Protein AF-A0A484MIZ3-F1 (afdb_monomer_lite)

Foldseek 3Di:
DVVLVVVLVVCLVVVDQWDFDKDFPCCCVPPVNVNVVVSVVSLVVSQWDFDFDWAAPCVPPVDDDPDRRRMGTGTGIGRPDPDD

Structure (mmCIF, N/CA/C/O backbone):
data_AF-A0A484MIZ3-F1
#
_entry.id   AF-A0A484MIZ3-F1
#
loop_
_atom_site.group_PDB
_atom_site.id
_atom_site.type_symbol
_atom_site.label_atom_id
_atom_site.label_alt_id
_atom_site.label_comp_id
_atom_site.label_asym_id
_atom_site.label_entity_id
_atom_site.label_seq_id
_atom_site.pdbx_PDB_ins_code
_atom_site.Cartn_x
_atom_site.Cartn_y
_atom_site.Cartn_z
_atom_site.occupancy
_atom_site.B_iso_or_equiv
_atom_site.auth_seq_id
_atom_site.auth_comp_id
_atom_site.auth_asym_id
_atom_site.auth_atom_id
_atom_site.pdbx_PDB_model_num
ATOM 1 N N . MET A 1 1 ? -0.277 7.754 -11.933 1.00 49.34 1 MET A N 1
ATOM 2 C CA . MET A 1 1 ? -0.101 8.884 -11.001 1.00 49.34 1 MET A CA 1
ATOM 3 C C . MET A 1 1 ? -1.391 9.668 -10.755 1.00 49.34 1 MET A C 1
ATOM 5 O O . MET A 1 1 ? -1.741 9.803 -9.596 1.00 49.34 1 MET A O 1
ATOM 9 N N . HIS A 1 2 ? -2.144 10.140 -11.767 1.00 48.66 2 HIS A N 1
ATOM 10 C CA . HIS A 1 2 ? -3.430 10.831 -11.503 1.00 48.66 2 HIS A CA 1
ATOM 11 C C . HIS A 1 2 ? -4.560 9.892 -11.016 1.00 48.66 2 HIS A C 1
ATOM 13 O O . HIS A 1 2 ? -5.411 10.308 -10.241 1.00 48.66 2 HIS A O 1
ATOM 19 N N . ASN A 1 3 ? -4.531 8.606 -11.388 1.00 57.50 3 ASN A N 1
ATOM 20 C CA . ASN A 1 3 ? -5.565 7.635 -10.992 1.00 57.50 3 ASN A CA 1
ATOM 21 C C . ASN A 1 3 ? -5.391 7.067 -9.569 1.00 57.50 3 ASN A C 1
ATOM 23 O O . ASN A 1 3 ? -6.353 6.576 -8.986 1.00 57.50 3 ASN A O 1
ATOM 27 N N . ASP A 1 4 ? -4.189 7.141 -8.990 1.00 59.22 4 ASP A N 1
ATOM 28 C CA . ASP A 1 4 ? -3.864 6.440 -7.738 1.00 59.22 4 ASP A CA 1
ATOM 29 C C . ASP A 1 4 ? -4.392 7.190 -6.499 1.00 59.22 4 ASP A C 1
ATOM 31 O O . ASP A 1 4 ? -4.834 6.577 -5.529 1.00 59.22 4 ASP A O 1
ATOM 35 N N . LEU A 1 5 ? -4.437 8.526 -6.563 1.00 62.69 5 LEU A N 1
ATOM 36 C CA . LEU A 1 5 ? -5.008 9.373 -5.507 1.00 62.69 5 LEU A CA 1
ATOM 37 C C . LEU A 1 5 ? -6.543 9.277 -5.450 1.00 62.69 5 LEU A C 1
ATOM 39 O O . LEU A 1 5 ? -7.126 9.363 -4.372 1.00 62.69 5 LEU A O 1
ATOM 43 N N . VAL A 1 6 ? -7.196 9.036 -6.593 1.00 69.81 6 VAL A N 1
ATOM 44 C CA . VAL A 1 6 ? -8.652 8.810 -6.669 1.00 69.81 6 VAL A CA 1
ATOM 45 C C . VAL A 1 6 ? -9.037 7.475 -6.022 1.00 69.81 6 VAL A C 1
ATOM 47 O O . VAL A 1 6 ? -10.092 7.358 -5.403 1.00 69.81 6 VAL A O 1
ATOM 50 N N . ALA A 1 7 ? -8.172 6.461 -6.110 1.00 73.69 7 ALA A N 1
ATOM 51 C CA . ALA A 1 7 ? -8.409 5.188 -5.438 1.00 73.69 7 ALA A CA 1
ATOM 52 C C . ALA A 1 7 ? -8.367 5.330 -3.906 1.00 73.69 7 ALA A C 1
ATOM 54 O O . ALA A 1 7 ? -9.205 4.750 -3.218 1.00 73.69 7 ALA A O 1
ATOM 55 N N . LEU A 1 8 ? -7.440 6.128 -3.362 1.00 82.19 8 LEU A N 1
ATOM 56 C CA . LEU A 1 8 ? -7.345 6.353 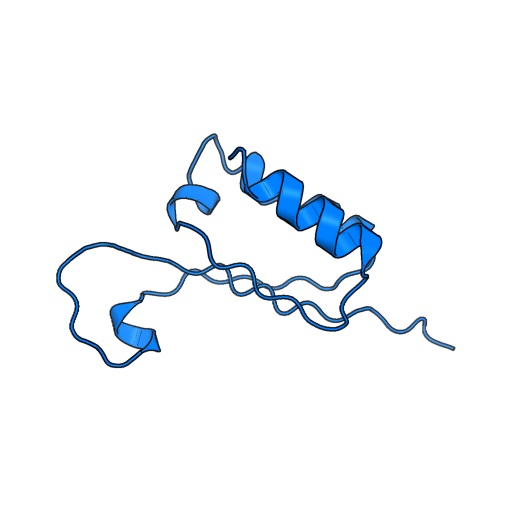-1.914 1.00 82.19 8 LEU A CA 1
ATOM 57 C C . LEU A 1 8 ? -8.572 7.078 -1.351 1.00 82.19 8 LEU A C 1
ATOM 59 O O . LEU A 1 8 ? -9.072 6.671 -0.304 1.00 82.19 8 LEU A O 1
ATOM 63 N N . SER A 1 9 ? -9.110 8.080 -2.054 1.00 83.50 9 SER A N 1
ATOM 64 C CA . SER A 1 9 ? -10.329 8.772 -1.606 1.00 83.50 9 SER A CA 1
ATOM 65 C C . SER A 1 9 ? -11.557 7.855 -1.618 1.00 83.50 9 SER A C 1
ATOM 67 O O . SER A 1 9 ? -12.391 7.916 -0.714 1.00 83.50 9 SER A O 1
ATOM 69 N N . PHE A 1 10 ? -11.645 6.937 -2.586 1.00 84.38 10 PHE A N 1
ATOM 70 C CA . PHE A 1 10 ? -12.683 5.905 -2.601 1.00 84.38 10 PHE A CA 1
ATOM 71 C C . PHE A 1 10 ? -12.564 4.963 -1.393 1.00 84.38 10 PHE A C 1
ATOM 73 O O . PHE A 1 10 ? -13.558 4.652 -0.735 1.00 84.38 10 PHE A O 1
ATOM 80 N N . VAL A 1 11 ? -11.346 4.523 -1.069 1.00 84.75 11 VAL A N 1
ATOM 81 C CA . VAL A 1 11 ? -11.080 3.646 0.082 1.00 84.75 11 VAL A CA 1
ATOM 82 C C . VAL A 1 11 ? -11.395 4.349 1.399 1.00 84.75 11 VAL A C 1
ATOM 84 O O . VAL A 1 11 ? -11.997 3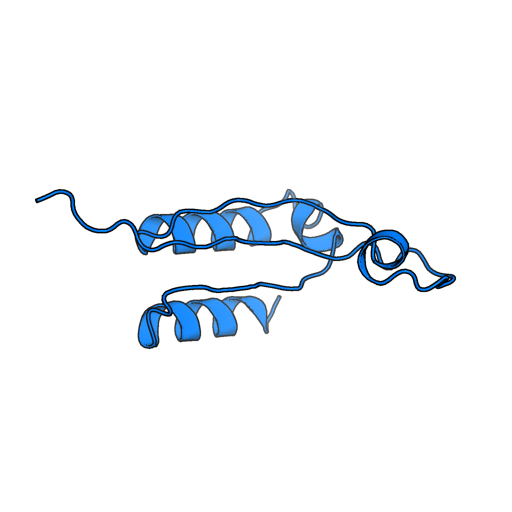.742 2.286 1.00 84.75 11 VAL A O 1
ATOM 87 N N . GLU A 1 12 ? -11.042 5.626 1.515 1.00 85.12 12 GLU A N 1
ATOM 88 C CA . GLU A 1 12 ? -11.338 6.436 2.691 1.00 85.12 12 GLU A CA 1
ATOM 89 C C . GLU A 1 12 ? -12.844 6.582 2.920 1.00 85.12 12 GLU A C 1
ATOM 91 O O . GLU A 1 12 ? -13.309 6.404 4.048 1.00 85.12 12 GLU A O 1
ATOM 96 N N . TYR A 1 13 ? -13.599 6.847 1.849 1.00 86.88 13 TYR A N 1
ATOM 97 C CA . TYR A 1 13 ? -15.044 7.044 1.905 1.00 86.88 13 TYR A CA 1
ATOM 98 C C . TYR A 1 13 ? -15.804 5.743 2.189 1.00 86.88 13 TYR A C 1
ATOM 100 O O . TYR A 1 13 ? -16.610 5.678 3.116 1.00 86.88 13 TYR A O 1
ATOM 108 N N . PHE A 1 14 ? -15.549 4.685 1.413 1.00 86.81 14 PHE A N 1
ATOM 109 C CA . PHE A 1 14 ? -16.317 3.439 1.513 1.00 86.81 14 PHE A CA 1
ATOM 110 C C . PHE A 1 14 ? -15.829 2.502 2.621 1.00 86.81 14 PHE A C 1
ATOM 112 O O . PHE A 1 14 ? -16.558 1.586 3.003 1.00 86.81 14 PHE A O 1
ATOM 119 N N . ARG A 1 15 ? -14.605 2.698 3.128 1.00 84.69 15 ARG A N 1
ATOM 120 C CA . ARG A 1 15 ? -13.959 1.837 4.134 1.00 84.69 15 ARG A CA 1
ATOM 121 C C . ARG A 1 15 ? -14.172 0.334 3.866 1.00 84.69 15 ARG A C 1
ATOM 123 O O . ARG A 1 15 ? -14.646 -0.385 4.756 1.00 84.69 15 ARG A O 1
ATOM 130 N N . PRO A 1 16 ? -13.839 -0.176 2.662 1.00 83.56 16 PRO A N 1
ATOM 131 C CA . PRO A 1 16 ? -14.063 -1.577 2.322 1.00 83.56 16 PRO A CA 1
ATOM 132 C C . PRO A 1 16 ? -13.305 -2.511 3.275 1.00 83.56 16 PRO A C 1
ATOM 134 O O . PRO A 1 16 ? -12.230 -2.174 3.777 1.00 83.56 16 PRO A O 1
ATOM 137 N N . LYS A 1 17 ? -13.859 -3.706 3.523 1.00 76.44 17 LYS A N 1
ATOM 138 C CA . LYS A 1 17 ? -13.209 -4.728 4.368 1.00 76.44 17 LYS A CA 1
ATOM 139 C C . LYS A 1 17 ? -11.970 -5.336 3.714 1.00 76.44 17 LYS A C 1
ATOM 141 O O . LYS A 1 17 ? -11.065 -5.727 4.440 1.00 76.44 17 LYS A O 1
ATOM 146 N N . PHE A 1 18 ? -11.964 -5.407 2.382 1.00 76.31 18 PHE A N 1
ATOM 147 C CA . PHE A 1 18 ? -10.877 -5.921 1.555 1.00 76.31 18 PHE A CA 1
ATOM 148 C C . PHE A 1 18 ? -10.689 -5.003 0.348 1.00 76.31 18 PHE A C 1
ATOM 150 O O . PHE A 1 18 ? -11.669 -4.526 -0.223 1.00 76.31 18 PHE A O 1
ATOM 157 N N . LEU A 1 19 ? -9.440 -4.781 -0.049 1.00 74.31 19 LEU A N 1
ATOM 158 C CA . LEU A 1 19 ? -9.060 -3.998 -1.222 1.00 74.31 19 LEU A CA 1
ATOM 159 C C . LEU A 1 19 ? -8.012 -4.784 -2.010 1.00 74.31 19 LEU A C 1
ATOM 161 O O . LEU A 1 19 ? -7.235 -5.517 -1.412 1.00 74.31 19 LEU A O 1
ATOM 165 N N . LEU A 1 20 ? -7.972 -4.623 -3.330 1.00 77.06 20 LEU A N 1
ATOM 166 C CA . LEU A 1 20 ? -6.887 -5.115 -4.175 1.00 77.06 20 LEU A CA 1
ATOM 167 C C . LEU A 1 20 ? -6.483 -3.995 -5.137 1.00 77.06 20 LEU A C 1
ATOM 169 O O . LEU A 1 20 ? -7.337 -3.478 -5.852 1.00 77.06 20 LEU A O 1
ATOM 173 N N . ILE A 1 21 ? -5.199 -3.625 -5.159 1.00 74.38 21 ILE A N 1
ATOM 174 C CA . ILE A 1 21 ? -4.681 -2.561 -6.032 1.00 74.38 21 ILE A CA 1
ATOM 175 C C . ILE A 1 21 ? -3.759 -3.171 -7.094 1.00 74.38 21 ILE A C 1
ATOM 177 O O . ILE A 1 21 ? -2.599 -3.478 -6.842 1.00 74.38 21 ILE A O 1
ATOM 181 N N . GLY A 1 22 ? -4.263 -3.339 -8.316 1.00 72.62 22 GLY A N 1
ATOM 182 C CA . GLY A 1 22 ? -3.426 -3.692 -9.464 1.00 72.62 22 GLY A CA 1
ATOM 183 C C . GLY A 1 22 ? -2.705 -2.453 -9.992 1.00 72.62 22 GLY A C 1
ATOM 184 O O . GLY A 1 22 ? -3.360 -1.505 -10.413 1.00 72.62 22 GLY A O 1
ATOM 185 N N . ASN A 1 23 ? -1.371 -2.436 -9.967 1.00 75.94 23 ASN A N 1
ATOM 186 C CA . ASN A 1 23 ? -0.583 -1.340 -10.534 1.00 75.94 23 ASN A CA 1
ATOM 187 C C . ASN A 1 23 ? 0.712 -1.844 -11.171 1.00 75.94 23 ASN A C 1
ATOM 189 O O . ASN A 1 23 ? 1.079 -3.017 -11.043 1.00 75.94 23 ASN A O 1
ATOM 193 N N . ALA A 1 24 ? 1.406 -0.923 -11.836 1.00 73.25 24 ALA A N 1
ATOM 194 C CA . ALA A 1 24 ? 2.619 -1.209 -12.552 1.00 73.25 24 ALA A CA 1
ATOM 195 C C . ALA A 1 24 ? 3.802 -1.572 -11.620 1.00 73.25 24 ALA A C 1
ATOM 197 O O . ALA A 1 24 ? 3.917 -0.944 -10.571 1.00 73.25 24 ALA A O 1
ATOM 198 N N . ARG A 1 25 ? 4.756 -2.463 -11.979 1.00 73.62 25 ARG A N 1
ATOM 199 C CA . ARG A 1 25 ? 5.998 -2.678 -11.191 1.00 73.62 25 ARG A CA 1
ATOM 200 C C . ARG A 1 25 ? 6.758 -1.376 -11.061 1.00 73.62 25 ARG A C 1
ATOM 202 O O . ARG A 1 25 ? 7.345 -1.117 -10.018 1.00 73.62 25 ARG A O 1
ATOM 209 N N . ASN A 1 26 ? 6.687 -0.537 -12.089 1.00 75.19 26 ASN A N 1
ATOM 210 C CA . ASN A 1 26 ? 7.304 0.776 -12.061 1.00 75.19 26 ASN A CA 1
ATOM 211 C C . ASN A 1 26 ? 6.845 1.594 -10.846 1.00 75.19 26 ASN A C 1
ATOM 213 O O . ASN A 1 26 ? 7.624 2.402 -10.375 1.00 75.19 26 ASN A O 1
ATOM 217 N N . LEU A 1 27 ? 5.668 1.353 -10.256 1.00 76.19 27 LEU A N 1
ATOM 218 C CA . LEU A 1 27 ? 5.246 2.031 -9.027 1.00 76.19 27 LEU A CA 1
ATOM 219 C C . LEU A 1 27 ? 6.249 1.856 -7.870 1.00 76.19 27 LEU A C 1
ATOM 221 O O . LEU A 1 27 ? 6.504 2.814 -7.145 1.00 76.19 27 LEU A O 1
ATOM 225 N N . VAL A 1 28 ? 6.844 0.667 -7.714 1.00 76.75 28 VAL A N 1
ATOM 226 C CA . VAL A 1 28 ? 7.806 0.369 -6.633 1.00 76.75 28 VAL A CA 1
ATOM 227 C C . VAL A 1 28 ? 9.255 0.722 -6.983 1.00 76.75 28 VAL A C 1
ATOM 229 O O . VAL A 1 28 ? 10.145 0.473 -6.180 1.00 76.75 28 VAL A O 1
ATOM 232 N N . SER A 1 29 ? 9.520 1.284 -8.163 1.00 79.12 29 SER A N 1
ATOM 233 C CA . SER A 1 29 ? 10.864 1.718 -8.581 1.00 79.12 29 SER A CA 1
ATOM 234 C C . SER A 1 29 ? 10.911 3.159 -9.100 1.00 79.12 29 SER A C 1
ATOM 236 O O . SER A 1 29 ? 11.989 3.711 -9.296 1.00 79.12 29 SER A O 1
ATOM 238 N N . PHE A 1 30 ? 9.755 3.777 -9.336 1.00 81.69 30 PHE A N 1
ATOM 239 C CA . PHE A 1 30 ? 9.615 5.124 -9.874 1.00 81.69 30 PHE A CA 1
ATOM 240 C C . PHE A 1 30 ? 9.765 6.180 -8.782 1.00 81.69 30 PHE A C 1
ATOM 242 O O . PHE A 1 30 ? 9.279 5.988 -7.668 1.00 81.69 30 PHE A O 1
ATOM 249 N N . ASP A 1 31 ? 10.417 7.297 -9.125 1.00 85.62 31 ASP A N 1
ATOM 250 C CA . ASP A 1 31 ? 10.631 8.467 -8.256 1.00 85.62 31 ASP A CA 1
ATOM 251 C C . ASP A 1 31 ? 10.985 8.077 -6.812 1.00 85.62 31 ASP A C 1
ATOM 253 O O . ASP A 1 31 ? 10.320 8.456 -5.847 1.00 85.62 31 ASP A O 1
ATOM 257 N N . ASN A 1 32 ? 12.011 7.230 -6.677 1.00 85.94 32 ASN A N 1
ATOM 258 C CA . ASN A 1 32 ? 12.503 6.730 -5.394 1.00 85.94 32 ASN A CA 1
ATOM 259 C C . ASN A 1 32 ? 11.397 6.152 -4.495 1.00 85.94 32 ASN A C 1
ATOM 261 O O . ASN A 1 32 ? 11.427 6.326 -3.279 1.00 85.94 32 ASN A O 1
ATOM 265 N N . MET A 1 33 ? 10.411 5.477 -5.092 1.00 86.00 33 MET A N 1
ATOM 266 C CA . MET A 1 33 ? 9.275 4.860 -4.405 1.00 86.00 33 MET A CA 1
ATOM 267 C C . MET A 1 33 ? 8.333 5.849 -3.708 1.00 86.00 33 MET A C 1
ATOM 269 O O . MET A 1 33 ? 7.451 5.403 -2.979 1.00 86.00 33 MET A O 1
ATOM 273 N N . LYS A 1 34 ? 8.456 7.167 -3.912 1.00 88.19 34 LYS A N 1
ATOM 274 C CA . LYS A 1 34 ? 7.622 8.149 -3.197 1.00 88.19 34 LYS A CA 1
ATOM 275 C C . LYS A 1 34 ? 6.118 7.920 -3.382 1.00 88.19 34 LYS A C 1
ATOM 277 O O . LYS A 1 34 ? 5.412 7.906 -2.373 1.00 88.19 34 LYS A O 1
ATOM 282 N N . PRO A 1 35 ? 5.592 7.683 -4.603 1.00 85.56 35 PRO A N 1
ATOM 283 C CA . PRO A 1 35 ? 4.159 7.441 -4.768 1.00 85.56 35 PRO A CA 1
ATOM 284 C C . PRO A 1 35 ? 3.717 6.148 -4.079 1.00 85.56 35 PRO A C 1
ATOM 286 O O . PRO A 1 35 ? 2.644 6.089 -3.486 1.00 85.56 35 PRO A O 1
ATOM 289 N N . PHE A 1 36 ? 4.566 5.120 -4.120 1.00 85.50 36 PHE A N 1
ATOM 290 C CA . PHE A 1 36 ? 4.315 3.857 -3.441 1.00 85.50 36 PHE A CA 1
ATOM 291 C C . PHE A 1 36 ? 4.265 4.032 -1.919 1.00 85.50 36 PHE A C 1
ATOM 293 O O . PHE A 1 36 ? 3.310 3.597 -1.283 1.00 85.50 36 PHE A O 1
ATOM 300 N N . GLN A 1 37 ? 5.253 4.717 -1.342 1.00 88.50 37 GLN A N 1
ATOM 301 C CA . GLN A 1 37 ? 5.307 5.004 0.090 1.00 88.50 37 GLN A CA 1
ATOM 302 C C . GLN A 1 37 ? 4.088 5.802 0.554 1.00 88.50 37 GLN A C 1
ATOM 304 O O . GLN A 1 37 ? 3.530 5.458 1.590 1.00 88.50 37 GLN A O 1
ATOM 309 N N . LEU A 1 38 ? 3.636 6.787 -0.232 1.00 89.44 38 LEU A N 1
ATOM 310 C CA . LEU A 1 38 ? 2.437 7.573 0.070 1.00 89.44 38 LEU A CA 1
ATOM 311 C C . LEU A 1 38 ? 1.171 6.704 0.118 1.00 89.44 38 LEU A C 1
ATOM 313 O O . LEU A 1 38 ? 0.381 6.810 1.049 1.00 89.44 38 LEU A O 1
ATOM 317 N N . ILE A 1 39 ? 0.986 5.811 -0.860 1.00 86.62 39 ILE A N 1
ATOM 318 C CA . ILE A 1 39 ? -0.163 4.891 -0.880 1.00 86.62 39 ILE A CA 1
ATOM 319 C C . ILE A 1 39 ? -0.152 3.998 0.365 1.00 86.62 39 ILE A C 1
ATOM 321 O O . ILE A 1 39 ? -1.180 3.836 1.021 1.00 86.62 39 ILE A O 1
ATOM 325 N N . ILE A 1 40 ? 1.007 3.432 0.711 1.00 87.75 40 ILE A N 1
ATOM 326 C CA . ILE A 1 40 ? 1.141 2.561 1.881 1.00 87.75 40 ILE A CA 1
ATOM 327 C C . ILE A 1 40 ? 0.906 3.341 3.179 1.00 87.75 40 ILE A C 1
ATOM 329 O O . ILE A 1 40 ? 0.151 2.865 4.026 1.00 87.75 40 ILE A O 1
ATOM 333 N N . SER A 1 41 ? 1.498 4.529 3.340 1.00 90.31 41 SER A N 1
ATOM 334 C CA . SER A 1 41 ? 1.331 5.340 4.551 1.00 90.31 41 SER A CA 1
ATOM 335 C C . SER A 1 41 ? -0.123 5.750 4.754 1.00 90.31 41 SER A C 1
ATOM 337 O O . SER A 1 41 ? -0.651 5.545 5.842 1.00 90.31 41 SER A O 1
ATOM 339 N N . SER A 1 42 ? -0.810 6.212 3.705 1.00 89.50 42 SER A N 1
ATOM 340 C CA . SER A 1 42 ? -2.228 6.579 3.792 1.00 89.50 42 SER A CA 1
ATOM 341 C C . SER A 1 42 ? -3.114 5.397 4.188 1.00 89.50 42 SER A C 1
ATOM 343 O O . SER A 1 42 ? -4.021 5.548 5.002 1.00 89.50 42 SER A O 1
ATOM 345 N N . LEU A 1 43 ? -2.853 4.195 3.668 1.00 87.06 43 LEU A N 1
ATOM 346 C CA . LEU A 1 43 ? -3.615 3.004 4.057 1.00 87.06 43 LEU A CA 1
ATOM 347 C C . LEU A 1 43 ? -3.356 2.614 5.521 1.00 87.06 43 LEU A C 1
ATOM 349 O O . LEU A 1 43 ? -4.302 2.313 6.250 1.00 87.06 43 LEU A O 1
ATOM 353 N N . LEU A 1 44 ? -2.100 2.663 5.972 1.00 88.06 44 LEU A N 1
ATOM 354 C CA . LEU A 1 44 ? -1.749 2.406 7.371 1.00 88.06 44 LEU A CA 1
ATOM 355 C C . LEU A 1 44 ? -2.415 3.421 8.315 1.00 88.06 44 LEU A C 1
ATOM 357 O O . LEU A 1 44 ? -3.000 3.019 9.319 1.00 88.06 44 LEU A O 1
ATOM 361 N N . GLU A 1 45 ? -2.407 4.710 7.965 1.00 89.81 45 GLU A N 1
ATOM 362 C CA . GLU A 1 45 ? -3.100 5.781 8.701 1.00 89.81 45 GLU A CA 1
ATOM 363 C C . GLU A 1 45 ? -4.618 5.553 8.769 1.00 89.81 45 GLU A C 1
ATOM 365 O O . GLU A 1 45 ? -5.252 5.816 9.791 1.00 89.81 45 GLU A O 1
ATOM 370 N N . MET A 1 46 ? -5.213 4.979 7.720 1.00 87.31 46 MET A N 1
ATOM 371 C CA . MET A 1 46 ? -6.624 4.586 7.710 1.00 87.31 46 MET A CA 1
ATOM 372 C C . MET A 1 46 ? -6.933 3.363 8.601 1.00 87.31 46 MET A C 1
ATOM 374 O O . MET A 1 46 ? -8.107 3.006 8.742 1.00 87.31 46 MET A O 1
ATOM 378 N N . GLY A 1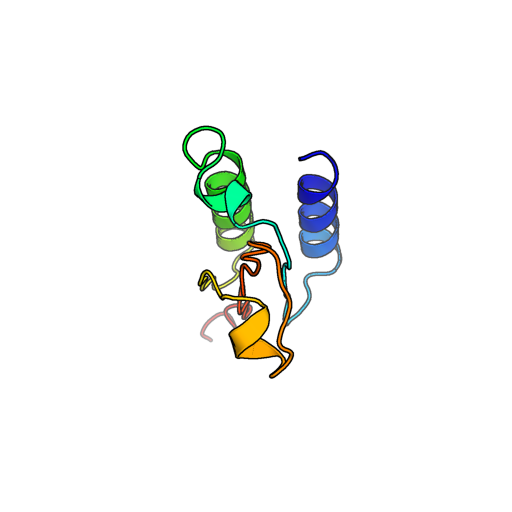 47 ? -5.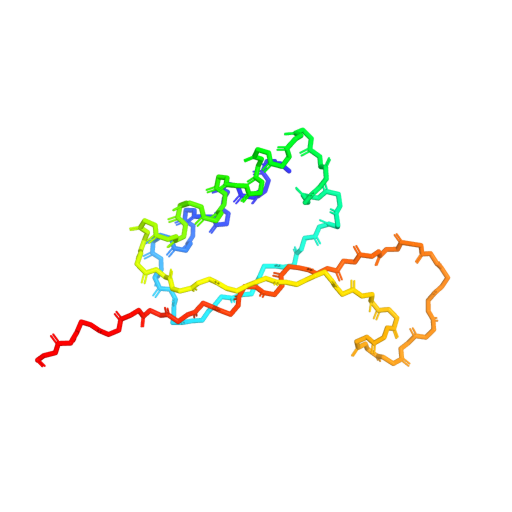937 2.734 9.234 1.00 86.62 47 GLY A N 1
ATOM 379 C CA . GLY A 1 47 ? -6.111 1.573 10.118 1.00 86.62 47 GLY A CA 1
ATOM 380 C C . GLY A 1 47 ? -6.171 0.237 9.376 1.00 86.62 47 GLY A C 1
ATOM 381 O O . GLY A 1 47 ? -6.727 -0.750 9.875 1.00 86.62 47 GLY A O 1
ATOM 382 N N . TYR A 1 48 ? -5.634 0.208 8.161 1.00 84.94 48 TYR A N 1
ATOM 383 C CA . TYR A 1 48 ? -5.540 -0.995 7.360 1.00 84.94 48 TYR A CA 1
ATOM 384 C C . TYR A 1 48 ? -4.214 -1.706 7.584 1.00 84.94 48 TYR A C 1
ATOM 386 O O . TYR A 1 48 ? -3.152 -1.094 7.602 1.00 84.94 48 TYR A O 1
ATOM 394 N N . GLN A 1 49 ? -4.265 -3.030 7.709 1.00 83.12 49 GLN A N 1
ATOM 395 C CA . GLN A 1 49 ? -3.065 -3.848 7.564 1.00 83.12 49 GLN A CA 1
ATOM 396 C C . GLN A 1 49 ? -2.698 -3.908 6.090 1.00 83.12 49 GLN A C 1
ATOM 398 O O . GLN A 1 49 ? -3.584 -4.013 5.254 1.00 83.12 49 GLN A O 1
ATOM 403 N N . VAL A 1 50 ? -1.414 -3.856 5.761 1.00 82.94 50 VAL A N 1
ATOM 404 C CA . VAL A 1 50 ? -0.972 -3.806 4.369 1.00 82.94 50 VAL A CA 1
ATOM 405 C C . VAL A 1 50 ? 0.137 -4.832 4.160 1.00 82.94 50 VAL A C 1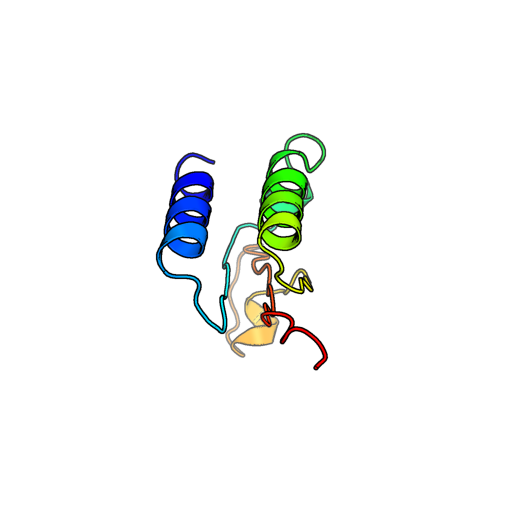
ATOM 407 O O . VAL A 1 50 ? 1.116 -4.865 4.901 1.00 82.94 50 VAL A O 1
ATOM 410 N N . ARG A 1 51 ? -0.007 -5.687 3.147 1.00 82.50 51 ARG A N 1
ATOM 411 C CA . ARG A 1 51 ? 1.056 -6.573 2.637 1.00 82.50 51 ARG A CA 1
ATOM 412 C C . ARG A 1 51 ? 1.256 -6.284 1.170 1.00 82.50 51 ARG A C 1
ATOM 414 O O . ARG A 1 51 ? 0.284 -5.945 0.541 1.00 82.50 51 ARG A O 1
ATOM 421 N N . PHE A 1 52 ? 2.439 -6.435 0.601 1.00 78.69 52 PHE A N 1
ATOM 422 C CA . PHE A 1 52 ? 2.601 -6.283 -0.842 1.00 78.69 52 PHE A CA 1
ATOM 423 C C . PHE A 1 52 ? 3.586 -7.299 -1.397 1.00 78.69 52 PHE A C 1
ATOM 425 O O . PHE A 1 52 ? 4.409 -7.847 -0.668 1.00 78.69 52 PHE A O 1
ATOM 432 N N . GLY A 1 53 ? 3.499 -7.539 -2.699 1.00 76.44 53 GLY A N 1
ATOM 433 C CA . GLY A 1 53 ? 4.432 -8.382 -3.429 1.00 76.44 53 GLY A CA 1
ATOM 434 C C . GLY A 1 53 ? 4.331 -8.074 -4.910 1.00 76.44 53 GLY A C 1
ATOM 435 O O . GLY A 1 53 ? 3.238 -7.773 -5.380 1.00 76.44 53 GLY A O 1
ATOM 436 N N . VAL A 1 54 ? 5.467 -8.128 -5.603 1.00 75.12 54 VAL A N 1
ATOM 437 C CA . VAL A 1 54 ? 5.562 -7.945 -7.054 1.00 75.12 54 VAL A CA 1
ATOM 438 C C . VAL A 1 54 ? 5.446 -9.318 -7.698 1.00 75.12 54 VAL A C 1
ATOM 440 O O . VAL A 1 54 ? 6.279 -10.185 -7.441 1.00 75.12 54 VAL A O 1
ATOM 443 N N . LEU A 1 55 ? 4.416 -9.522 -8.516 1.00 69.06 55 LEU A N 1
ATOM 444 C CA . LEU A 1 55 ? 4.200 -10.783 -9.227 1.00 69.06 55 LEU A CA 1
ATOM 445 C C . LEU A 1 55 ? 4.516 -10.623 -10.718 1.00 69.06 55 LEU A C 1
ATOM 447 O O . LEU A 1 55 ? 4.462 -9.523 -11.268 1.00 69.06 55 LEU A O 1
ATOM 451 N N . GLN A 1 56 ? 4.865 -11.738 -11.359 1.00 62.84 56 GLN A N 1
ATOM 452 C CA . GLN A 1 56 ? 4.924 -11.850 -12.816 1.00 62.84 56 GLN A CA 1
ATOM 453 C C . GLN A 1 56 ? 3.561 -12.307 -13.327 1.00 62.84 56 GLN A C 1
ATOM 455 O O . GLN A 1 56 ? 3.074 -13.365 -12.927 1.00 62.84 56 GLN A O 1
ATOM 460 N N . GLU A 1 57 ? 2.958 -11.521 -14.219 1.00 57.38 57 GLU A N 1
ATOM 461 C CA . GLU A 1 57 ? 1.609 -11.755 -14.752 1.00 57.38 57 GLU A CA 1
ATOM 462 C C . GLU A 1 57 ? 1.475 -13.149 -15.395 1.00 57.38 57 GLU A C 1
ATOM 464 O O . GLU A 1 57 ? 0.502 -13.865 -15.146 1.00 57.38 57 GLU A O 1
ATOM 469 N N . ALA A 1 58 ? 2.512 -13.588 -16.118 1.00 53.75 58 ALA A N 1
ATOM 470 C CA . ALA A 1 58 ? 2.563 -14.901 -16.761 1.00 53.75 58 ALA A CA 1
ATOM 471 C C . ALA A 1 58 ? 2.460 -16.080 -15.771 1.00 53.75 58 ALA A C 1
ATOM 473 O O . ALA A 1 58 ? 1.931 -17.137 -16.109 1.00 53.75 58 ALA A O 1
ATOM 474 N N . VAL A 1 59 ? 2.934 -15.902 -14.533 1.00 50.72 59 VAL A N 1
ATOM 475 C CA . VAL A 1 59 ? 2.945 -16.954 -13.504 1.00 50.72 59 VAL A CA 1
ATOM 476 C C . VAL A 1 59 ? 1.604 -17.036 -12.770 1.00 50.72 59 VAL A C 1
ATOM 478 O O . VAL A 1 59 ? 1.214 -18.115 -12.335 1.00 50.72 59 VAL A O 1
ATOM 481 N N . PHE A 1 60 ? 0.870 -15.925 -12.647 1.00 52.22 60 PHE A N 1
ATOM 482 C CA . PHE A 1 60 ? -0.356 -15.880 -11.843 1.00 52.22 60 PHE A CA 1
ATOM 483 C C . PHE A 1 60 ? -1.602 -16.378 -12.590 1.00 52.22 60 PHE A C 1
ATOM 485 O O . PHE A 1 60 ? -2.468 -17.002 -11.983 1.00 52.22 60 PHE A O 1
ATOM 492 N N . TYR A 1 61 ? -1.687 -16.147 -13.904 1.00 54.78 61 TYR A N 1
ATOM 493 C CA . TYR A 1 61 ? -2.850 -16.548 -14.711 1.00 54.78 61 TYR A CA 1
ATOM 494 C C . TYR A 1 61 ? -2.628 -17.819 -15.542 1.00 54.78 61 TYR A C 1
ATOM 496 O O . TYR A 1 61 ? -3.542 -18.257 -16.237 1.00 54.78 61 TYR A O 1
ATOM 504 N N . GLY A 1 62 ? -1.433 -18.421 -15.493 1.00 51.19 62 GLY A N 1
ATOM 505 C CA . GLY A 1 62 ? -1.101 -19.595 -16.310 1.00 51.19 62 GLY A CA 1
ATOM 506 C C . GLY A 1 62 ? -1.108 -19.312 -17.818 1.00 51.19 62 GLY A C 1
ATOM 507 O O . GLY A 1 62 ? -1.232 -20.235 -18.620 1.00 51.19 62 GLY A O 1
ATOM 508 N N . VAL A 1 63 ? -0.998 -18.039 -18.211 1.00 56.03 63 VAL A N 1
ATOM 509 C CA . VAL A 1 63 ? -1.015 -17.597 -19.608 1.00 56.03 63 VAL A CA 1
ATOM 510 C C . VAL A 1 63 ? 0.402 -17.221 -20.021 1.00 56.03 63 VAL A C 1
ATOM 512 O O . VAL A 1 63 ? 1.019 -16.341 -19.423 1.00 56.03 63 VAL A O 1
ATOM 515 N N . ALA A 1 64 ? 0.913 -17.855 -21.075 1.00 48.09 64 ALA A N 1
ATOM 516 C CA . ALA A 1 64 ? 2.153 -17.435 -21.715 1.00 48.09 64 ALA A CA 1
ATOM 517 C C . ALA A 1 64 ? 1.918 -16.102 -22.446 1.00 48.09 64 ALA A C 1
ATOM 519 O O . ALA A 1 64 ? 1.306 -16.072 -23.513 1.00 48.09 64 ALA A O 1
ATOM 520 N N . GLN A 1 65 ? 2.385 -14.997 -21.866 1.00 53.94 65 GLN A N 1
ATOM 521 C CA . GLN A 1 65 ? 2.390 -13.682 -22.508 1.00 53.94 65 GLN A CA 1
ATOM 522 C C . GLN A 1 65 ? 3.832 -13.263 -22.828 1.00 53.94 65 GLN A C 1
ATOM 524 O O . GLN A 1 65 ? 4.722 -13.389 -21.989 1.00 53.94 65 GLN A O 1
ATOM 529 N N . PHE A 1 66 ? 4.071 -12.769 -24.047 1.00 38.22 66 PHE A N 1
ATOM 530 C CA . PHE A 1 66 ? 5.340 -12.149 -24.437 1.00 38.22 66 PHE A CA 1
ATOM 531 C C . PHE A 1 66 ? 5.286 -10.647 -24.134 1.00 38.22 66 PHE A C 1
ATOM 533 O O . PHE A 1 66 ? 4.584 -9.898 -24.808 1.00 38.22 66 PHE A O 1
ATOM 540 N N . GLY A 1 67 ? 6.041 -10.218 -23.123 1.00 52.19 67 GLY A N 1
ATOM 541 C CA . GLY A 1 67 ? 6.171 -8.820 -22.711 1.00 52.19 67 GLY A CA 1
ATOM 542 C C . GLY A 1 67 ? 6.437 -8.718 -21.211 1.00 52.19 67 GLY A C 1
ATOM 543 O O . GLY A 1 67 ? 5.808 -9.411 -20.419 1.00 52.19 67 GLY A O 1
ATOM 544 N N . THR A 1 68 ? 7.384 -7.874 -20.800 1.00 48.91 68 THR A N 1
ATOM 545 C CA . THR A 1 68 ? 7.723 -7.583 -19.391 1.00 48.91 68 THR A CA 1
ATOM 546 C C . THR A 1 68 ? 6.652 -6.723 -18.712 1.00 48.91 68 THR A C 1
ATOM 548 O O . THR A 1 68 ? 6.947 -5.674 -18.140 1.00 48.91 68 THR A O 1
ATOM 551 N N . SER A 1 69 ? 5.387 -7.128 -18.781 1.00 51.66 69 SER A N 1
ATOM 552 C CA . SER A 1 69 ? 4.318 -6.519 -17.987 1.00 51.66 69 SER A CA 1
ATOM 553 C C . SER A 1 69 ? 4.336 -7.165 -16.606 1.00 51.66 69 SER A C 1
ATOM 555 O O . SER A 1 69 ? 3.480 -7.947 -16.212 1.00 51.66 69 SER A O 1
ATOM 557 N N . ASP A 1 70 ? 5.415 -6.908 -15.876 1.00 49.75 70 ASP A N 1
ATOM 558 C CA . ASP A 1 70 ? 5.562 -7.347 -14.502 1.00 49.75 70 ASP A CA 1
ATOM 559 C C . ASP A 1 70 ? 4.618 -6.535 -13.622 1.00 49.75 70 ASP A C 1
ATOM 561 O O . ASP A 1 70 ? 5.015 -5.481 -13.137 1.00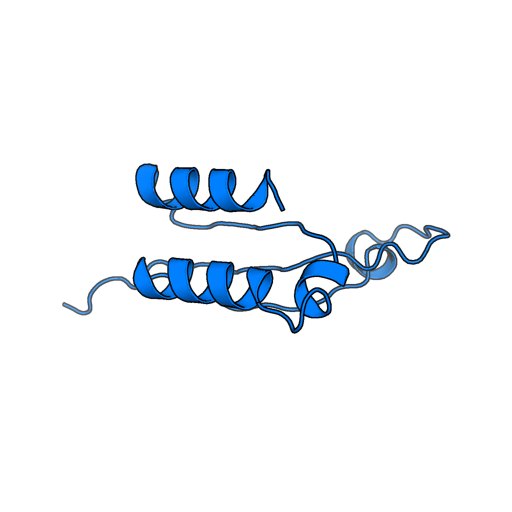 49.75 70 ASP A O 1
ATOM 565 N N . TYR A 1 71 ? 3.378 -6.959 -13.419 1.00 55.69 71 TYR A N 1
ATOM 566 C CA . TYR A 1 71 ? 2.447 -6.239 -12.558 1.00 55.69 71 TYR A CA 1
ATOM 567 C C . TYR A 1 71 ? 1.930 -7.129 -11.451 1.00 55.69 71 TYR A C 1
ATOM 569 O O . TYR A 1 71 ? 1.595 -8.283 -11.686 1.00 55.69 71 TYR A O 1
ATOM 577 N N . ILE A 1 72 ? 1.891 -6.554 -10.247 1.00 55.16 72 ILE A N 1
ATOM 578 C CA . ILE A 1 72 ? 0.798 -6.605 -9.268 1.00 55.16 72 ILE A CA 1
ATOM 579 C C . ILE A 1 72 ? 1.354 -6.052 -7.941 1.00 55.16 72 ILE A C 1
ATOM 581 O O . ILE A 1 72 ? 2.487 -6.346 -7.577 1.00 55.16 72 ILE A O 1
ATOM 585 N N . LEU A 1 73 ? 0.551 -5.267 -7.216 1.00 55.06 73 LEU A N 1
ATOM 586 C CA . LEU A 1 73 ? 0.760 -4.916 -5.812 1.00 55.06 73 LEU A CA 1
ATOM 587 C C . LEU A 1 73 ? -0.411 -5.501 -5.003 1.00 55.06 73 LEU A C 1
ATOM 589 O O . LEU A 1 73 ? -1.406 -4.825 -4.761 1.00 55.06 73 LEU A O 1
ATOM 593 N N . VAL A 1 74 ? -0.352 -6.777 -4.601 1.00 52.47 74 VAL A N 1
ATOM 594 C CA . VAL A 1 74 ? -1.451 -7.371 -3.808 1.00 52.47 74 VAL A CA 1
ATOM 595 C C . VAL A 1 74 ? -1.427 -6.809 -2.392 1.00 52.47 74 VAL A C 1
ATOM 597 O O . VAL A 1 74 ? -0.787 -7.386 -1.517 1.00 52.47 74 VAL A O 1
ATOM 600 N N . LEU A 1 75 ? -2.159 -5.718 -2.161 1.00 59.47 75 LEU A N 1
ATOM 601 C CA . LEU A 1 75 ? -2.468 -5.232 -0.822 1.00 59.47 75 LEU A CA 1
ATOM 602 C C . LEU A 1 75 ? -3.579 -6.071 -0.207 1.00 59.47 75 LEU A C 1
ATOM 604 O O . LEU A 1 75 ? -4.740 -5.743 -0.374 1.00 59.47 75 LEU A O 1
ATOM 608 N N . ASN A 1 76 ? -3.257 -7.164 0.501 1.00 52.72 76 ASN A N 1
ATOM 609 C CA . ASN A 1 76 ? -4.267 -7.783 1.366 1.00 52.72 76 ASN A CA 1
ATOM 610 C C . ASN A 1 76 ? -4.492 -6.849 2.548 1.00 52.72 76 ASN A C 1
ATOM 612 O O . ASN A 1 76 ? -3.679 -6.785 3.473 1.00 52.72 76 ASN A O 1
ATOM 616 N N . ILE A 1 77 ? -5.590 -6.117 2.441 1.00 62.44 77 ILE A N 1
ATOM 617 C CA . ILE A 1 77 ? -5.993 -5.139 3.413 1.00 62.44 77 ILE A CA 1
ATOM 618 C C . ILE A 1 77 ? -7.076 -5.721 4.309 1.00 62.44 77 ILE A C 1
ATOM 620 O O . ILE A 1 77 ? -8.183 -5.973 3.847 1.00 62.44 77 ILE A O 1
ATOM 624 N N . THR A 1 78 ? -6.757 -5.917 5.591 1.00 61.25 78 THR A N 1
ATOM 625 C CA . THR A 1 78 ? -7.750 -6.225 6.628 1.00 61.25 78 THR A CA 1
ATOM 626 C C . THR A 1 78 ? -7.858 -5.038 7.572 1.00 61.25 78 THR A C 1
ATOM 628 O O . THR A 1 78 ? -6.850 -4.492 8.029 1.00 61.25 78 THR A O 1
ATOM 631 N N . LYS A 1 79 ? -9.088 -4.598 7.850 1.00 65.94 79 LYS A N 1
ATOM 632 C CA . LYS A 1 79 ? -9.335 -3.602 8.895 1.00 65.94 79 LYS A CA 1
ATOM 633 C C . LYS A 1 79 ? -8.983 -4.244 10.233 1.00 65.94 79 LYS A C 1
ATOM 635 O O . LYS A 1 79 ? -9.522 -5.307 10.546 1.00 65.94 79 LYS A O 1
ATOM 640 N N . GLN A 1 80 ? -8.101 -3.625 11.017 1.00 63.19 80 GLN A N 1
ATOM 641 C CA . GLN A 1 80 ? -7.921 -4.064 12.398 1.00 63.19 80 GLN A CA 1
ATOM 642 C C . GLN A 1 80 ? -9.262 -3.909 13.118 1.00 63.19 80 GLN A C 1
ATOM 644 O O . GLN A 1 80 ? -9.823 -2.814 13.197 1.00 63.19 80 GLN A O 1
ATOM 649 N N . HIS A 1 81 ? -9.819 -5.025 13.586 1.00 57.44 81 HIS A N 1
ATOM 650 C CA . HIS A 1 81 ? -10.911 -4.964 14.541 1.00 57.44 81 HIS A CA 1
ATOM 651 C C . HIS A 1 81 ? -10.300 -4.389 15.825 1.00 57.44 81 HIS A C 1
ATOM 653 O O . HIS A 1 81 ? -9.285 -4.934 16.269 1.00 57.44 81 HIS A O 1
ATOM 659 N N . PRO A 1 82 ? -10.828 -3.291 16.396 1.00 53.00 82 PRO A N 1
ATOM 660 C CA . PRO A 1 82 ? -10.336 -2.826 17.682 1.00 53.00 82 PRO A CA 1
ATOM 661 C C . PRO A 1 82 ? -10.496 -3.986 18.667 1.00 53.00 82 PRO A C 1
ATOM 663 O O . PRO A 1 82 ? -11.583 -4.566 18.760 1.00 53.00 82 PRO A O 1
ATOM 666 N N . LEU A 1 83 ? -9.384 -4.376 19.293 1.00 53.88 83 LEU A N 1
ATOM 667 C CA . LEU A 1 83 ? -9.368 -5.354 20.374 1.00 53.88 83 LEU A CA 1
ATOM 668 C C . LEU A 1 83 ? -10.313 -4.814 21.456 1.00 53.88 83 LEU A C 1
ATOM 670 O O . LEU A 1 83 ? -10.089 -3.712 21.958 1.00 53.88 83 LEU A O 1
ATOM 674 N N . GLN A 1 84 ? -11.405 -5.539 21.704 1.00 44.75 84 GLN A N 1
ATOM 675 C CA . GLN A 1 84 ? -12.238 -5.344 22.891 1.00 44.75 84 GLN A CA 1
ATOM 676 C C . GLN A 1 84 ? -11.512 -5.896 24.112 1.00 44.75 84 GLN A C 1
ATOM 678 O O . GLN A 1 84 ? -10.836 -6.940 23.954 1.00 44.75 84 GLN A O 1
#

pLDDT: mean 70.72, std 14.61, range [38.22, 90.31]

Organism: NCBI:txid132261

Sequence (84 aa):
MHNDLVALSFVEYFRPKFLLIGNARNLVSFDNMKPFQLIISSLLEMGYQVRFGVLQEAVFYGVAQFGTSDYILVLNITKQHPLQ

Radius of gyration: 14.2 Å; chains: 1; bounding box: 29×30×47 Å

Secondary structure (DSSP, 8-state):
-HHHHHHHHHHHHH--S---EEEEGGGGTGGGGHHHHHHHHHHHHTTB-----B--HHHHS-----S---EEE-----BPPP--

InterPro domains:
  IPR001525 C-5 cytosine methyltransferase [PF00145] (10-65)
  IPR029063 S-adenosyl-L-methionine-dependent methyltransferase superfamily [G3DSA:3.40.50.150] (2-68)
  IPR029063 S-adenosyl-L-methionine-dependent methyltransferase superfamily [SSF53335] (8-65)
  IPR050390 DNA Cytosine-5 Methyltransferase [PTHR10629] (6-66)